Protein AF-X1LUX1-F1 (afdb_monomer_lite)

Organism: NCBI:txid412755

Radius of gyration: 19.62 Å; chains: 1; bounding box: 42×37×45 Å

Structure (mmCIF, N/CA/C/O backbone):
data_AF-X1LUX1-F1
#
_entry.id   AF-X1LUX1-F1
#
loop_
_atom_site.group_PDB
_atom_site.id
_atom_site.type_symbol
_atom_site.label_atom_id
_atom_site.label_alt_id
_atom_site.label_comp_id
_atom_site.label_asym_id
_atom_site.label_entity_id
_atom_site.label_seq_id
_atom_site.pdbx_PDB_ins_code
_at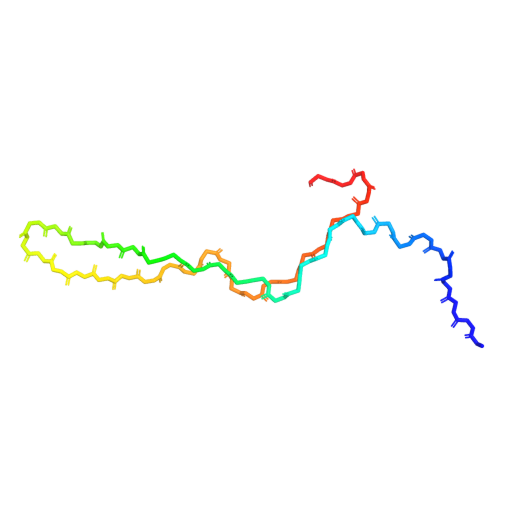om_site.Cartn_x
_atom_site.Cartn_y
_atom_site.Cartn_z
_atom_site.occupancy
_atom_site.B_iso_or_equiv
_atom_site.auth_seq_id
_atom_site.auth_comp_id
_atom_site.auth_asym_id
_atom_site.auth_atom_id
_atom_site.pdbx_PDB_model_num
ATOM 1 N N . MET A 1 1 ? -18.684 -21.795 21.386 1.00 39.50 1 MET A N 1
ATOM 2 C CA . MET A 1 1 ? -17.648 -21.015 22.086 1.00 39.50 1 MET A CA 1
ATOM 3 C C . MET A 1 1 ? -17.617 -19.655 21.413 1.00 39.50 1 MET A C 1
ATOM 5 O O . MET A 1 1 ? -17.438 -19.648 20.205 1.00 39.50 1 MET A O 1
ATOM 9 N N . PHE A 1 2 ? -17.971 -18.617 22.184 1.00 42.94 2 PHE A N 1
ATOM 10 C CA . PHE A 1 2 ? -17.582 -17.193 22.129 1.00 42.94 2 PHE A CA 1
ATOM 11 C C . PHE A 1 2 ? -16.851 -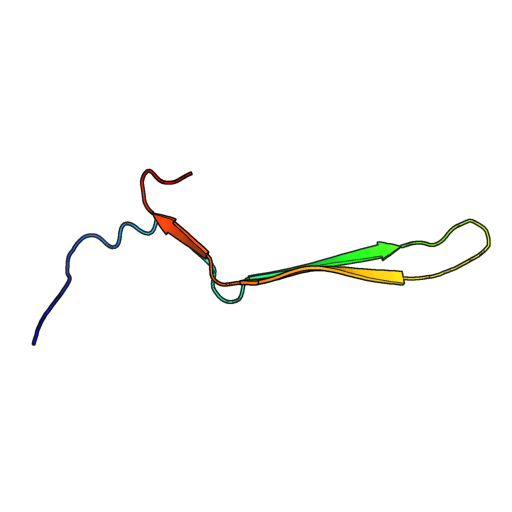16.710 20.855 1.00 42.94 2 PHE A C 1
A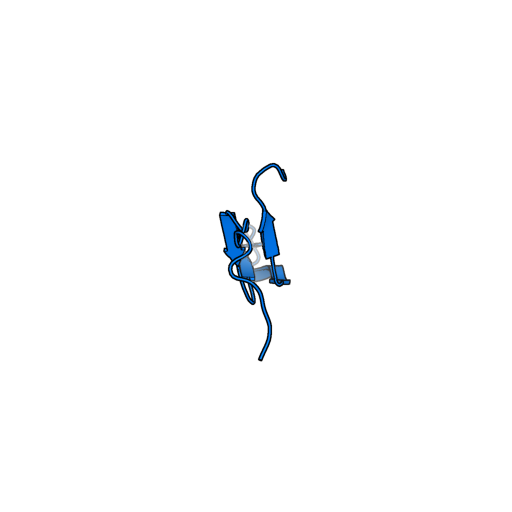TOM 13 O O . PHE A 1 2 ? -15.886 -17.344 20.452 1.00 42.94 2 PHE A O 1
ATOM 20 N N . ASP A 1 3 ? -17.141 -15.590 20.195 1.00 47.78 3 ASP A N 1
ATOM 21 C CA . ASP A 1 3 ? -17.997 -14.422 20.431 1.00 47.78 3 ASP A CA 1
ATOM 22 C C . ASP A 1 3 ? -17.938 -13.555 19.147 1.00 47.78 3 ASP A C 1
ATOM 24 O O . ASP A 1 3 ? -17.085 -13.773 18.288 1.00 47.78 3 ASP A O 1
ATOM 28 N N . ASP A 1 4 ? -18.800 -12.536 19.084 1.00 56.16 4 ASP A N 1
ATOM 29 C CA . ASP A 1 4 ? -18.742 -11.357 18.200 1.00 56.16 4 ASP A CA 1
ATOM 30 C C . ASP A 1 4 ? -19.574 -11.371 16.899 1.00 56.16 4 ASP A C 1
ATOM 32 O O . ASP A 1 4 ? -19.097 -11.199 15.782 1.00 56.16 4 ASP A O 1
ATOM 36 N N . MET A 1 5 ? -20.898 -11.442 17.076 1.00 48.62 5 MET A N 1
ATOM 37 C CA . MET A 1 5 ? -21.863 -10.709 16.234 1.00 48.62 5 MET A CA 1
ATOM 38 C C . MET A 1 5 ? -21.982 -9.234 16.6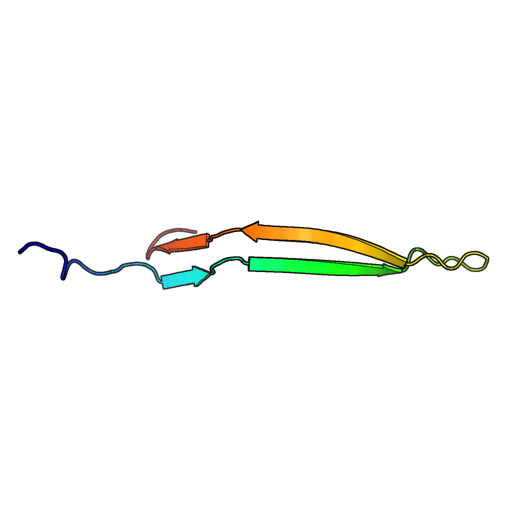96 1.00 48.62 5 MET A C 1
ATOM 40 O O . MET A 1 5 ? -23.060 -8.643 16.671 1.00 48.62 5 MET A O 1
ATOM 44 N N . GLY A 1 6 ? -20.886 -8.629 17.163 1.00 52.19 6 GLY A N 1
ATOM 45 C CA . GLY A 1 6 ? -20.767 -7.196 17.395 1.00 52.19 6 GLY A CA 1
ATOM 46 C C . GLY A 1 6 ? -20.312 -6.528 16.106 1.00 52.19 6 GLY A C 1
ATOM 47 O O . GLY A 1 6 ? -19.181 -6.700 15.677 1.00 52.19 6 GLY A O 1
ATOM 48 N N . THR A 1 7 ? -21.231 -5.822 15.449 1.00 58.22 7 THR A N 1
ATOM 49 C CA . THR A 1 7 ? -21.015 -4.846 14.365 1.00 58.22 7 THR A CA 1
ATOM 50 C C . THR A 1 7 ? -19.554 -4.685 13.916 1.00 58.22 7 THR A C 1
ATOM 52 O O . THR A 1 7 ? -18.801 -3.899 14.499 1.00 58.22 7 THR A O 1
ATOM 55 N N . ASN A 1 8 ? -19.145 -5.414 12.872 1.00 68.62 8 ASN A N 1
ATOM 56 C CA . ASN A 1 8 ? -17.850 -5.208 12.228 1.00 68.62 8 ASN A CA 1
ATOM 57 C C . ASN A 1 8 ? -17.889 -3.834 11.539 1.00 68.62 8 ASN A C 1
ATOM 59 O O . ASN A 1 8 ? -18.214 -3.720 10.362 1.00 68.62 8 ASN A O 1
ATOM 63 N N . ASN A 1 9 ? -17.635 -2.776 12.313 1.00 85.75 9 ASN A N 1
ATOM 64 C CA . ASN A 1 9 ? -17.780 -1.376 11.910 1.00 85.75 9 ASN A CA 1
ATOM 65 C C . ASN A 1 9 ? -16.709 -0.935 10.908 1.00 85.75 9 ASN A C 1
ATOM 67 O O . ASN A 1 9 ? -16.587 0.254 10.641 1.00 85.75 9 ASN A O 1
ATOM 71 N N . ASN A 1 10 ? -15.907 -1.859 10.382 1.00 89.44 10 ASN A N 1
ATOM 72 C CA . ASN A 1 10 ? -14.947 -1.575 9.332 1.00 89.44 10 ASN A CA 1
ATOM 73 C C . ASN A 1 10 ? -15.701 -1.223 8.043 1.00 89.44 10 ASN A C 1
ATOM 75 O O . ASN A 1 10 ? -16.382 -2.057 7.454 1.00 89.44 10 ASN A O 1
ATOM 79 N N . VAL A 1 11 ? -15.558 0.021 7.603 1.00 93.12 11 VAL A N 1
ATOM 80 C CA . VAL A 1 11 ? -16.129 0.543 6.356 1.00 93.12 11 VAL A CA 1
ATOM 81 C C . VAL A 1 11 ? -15.167 0.328 5.190 1.00 93.12 11 VAL A C 1
ATOM 83 O O . VAL A 1 11 ? -15.596 0.125 4.057 1.00 93.12 11 VAL A O 1
ATOM 86 N N . LEU A 1 12 ? -13.860 0.333 5.459 1.00 92.56 12 LEU A N 1
ATOM 87 C CA . LEU A 1 12 ? -12.834 0.023 4.472 1.00 92.56 12 LEU A CA 1
ATOM 88 C C . LEU A 1 12 ? -11.786 -0.889 5.093 1.00 92.56 12 LEU A C 1
ATOM 90 O O . LEU A 1 12 ? -11.326 -0.640 6.201 1.00 92.56 12 LEU A O 1
ATOM 94 N N . VAL A 1 13 ? -11.392 -1.926 4.360 1.00 93.94 13 VAL A N 1
ATOM 95 C CA . VAL A 1 13 ? -10.281 -2.809 4.716 1.00 93.94 13 VAL A CA 1
ATOM 96 C C . VAL A 1 13 ? -9.413 -2.974 3.476 1.00 93.94 13 VAL A C 1
ATOM 98 O O . VAL A 1 13 ? -9.909 -3.326 2.407 1.00 93.94 13 VAL A O 1
ATOM 101 N N . ALA A 1 14 ? -8.121 -2.698 3.610 1.00 95.12 14 ALA A N 1
ATOM 102 C CA . ALA A 1 14 ? -7.115 -2.929 2.590 1.00 95.12 14 ALA A CA 1
ATOM 103 C C . ALA A 1 14 ? -5.952 -3.705 3.209 1.00 95.12 14 ALA A C 1
ATOM 105 O O . ALA A 1 14 ? -5.291 -3.237 4.136 1.00 95.12 14 ALA A O 1
ATOM 106 N N . GLU A 1 15 ? -5.695 -4.893 2.678 1.00 96.25 15 GLU A N 1
ATOM 107 C CA . GLU A 1 15 ? -4.612 -5.762 3.126 1.00 96.25 15 GLU A CA 1
ATOM 108 C C . GLU A 1 15 ? -3.463 -5.727 2.125 1.00 96.25 15 GLU A C 1
ATOM 110 O O . GLU A 1 15 ? -3.685 -5.758 0.912 1.00 96.25 15 GLU A O 1
ATOM 115 N N . LYS A 1 16 ? -2.227 -5.683 2.634 1.00 96.69 16 LYS A N 1
ATOM 116 C CA . LYS A 1 16 ? -0.992 -5.663 1.835 1.00 96.69 16 LYS A CA 1
ATOM 117 C C . LYS A 1 16 ? -1.050 -4.639 0.696 1.00 96.69 16 LYS A C 1
ATOM 119 O O . LYS A 1 16 ? -0.620 -4.916 -0.424 1.00 96.69 16 LYS A O 1
ATOM 124 N N . LEU A 1 17 ? -1.585 -3.452 0.977 1.00 95.88 17 LEU A N 1
ATOM 125 C CA . LEU A 1 17 ? -1.711 -2.384 0.000 1.00 95.88 17 LEU A CA 1
ATOM 126 C C . LEU A 1 17 ? -0.318 -1.953 -0.464 1.00 95.88 17 LEU A C 1
ATOM 128 O O . LEU A 1 17 ? 0.522 -1.538 0.334 1.00 95.88 17 LEU A O 1
ATOM 132 N N . VAL A 1 18 ? -0.089 -2.038 -1.771 1.00 96.31 18 VAL A N 1
ATOM 133 C CA . VAL A 1 18 ? 1.157 -1.640 -2.427 1.00 96.31 18 VAL A CA 1
ATOM 134 C C . VAL A 1 18 ? 0.828 -0.612 -3.499 1.00 96.31 18 VAL A C 1
ATOM 136 O O . VAL A 1 18 ? -0.045 -0.825 -4.340 1.00 96.31 18 VAL A O 1
ATOM 139 N N . LYS A 1 19 ? 1.551 0.506 -3.494 1.00 95.06 19 LYS A N 1
ATOM 140 C CA . LYS A 1 19 ? 1.437 1.549 -4.509 1.00 95.06 19 LYS A CA 1
ATOM 141 C C . LYS A 1 19 ? 2.817 2.023 -4.919 1.00 95.06 19 LYS A C 1
ATOM 143 O O . LYS A 1 19 ? 3.492 2.753 -4.193 1.00 95.06 19 LYS A O 1
ATOM 148 N N . HIS A 1 20 ? 3.216 1.614 -6.113 1.00 95.31 20 HIS A N 1
ATOM 149 C CA . HIS A 1 20 ? 4.487 1.979 -6.716 1.00 95.31 20 HIS A CA 1
ATOM 150 C C . HIS A 1 20 ? 4.246 2.846 -7.948 1.00 95.31 20 HIS A C 1
ATOM 152 O O . HIS A 1 20 ? 3.369 2.548 -8.757 1.00 95.31 20 HIS A O 1
ATOM 158 N N . PHE A 1 21 ? 5.039 3.902 -8.100 1.00 93.06 21 PHE A N 1
ATOM 159 C CA . PHE A 1 21 ? 4.951 4.812 -9.234 1.00 93.06 21 PHE A CA 1
ATOM 160 C C . PHE A 1 21 ? 6.255 4.811 -10.026 1.00 93.06 21 PHE A C 1
ATOM 162 O O . PHE A 1 21 ? 7.313 5.094 -9.455 1.00 93.06 21 PHE A O 1
ATOM 169 N N . PRO A 1 22 ? 6.210 4.530 -11.335 1.00 89.75 22 PRO A N 1
ATOM 170 C CA . PRO A 1 22 ? 7.361 4.733 -12.190 1.00 89.75 22 PRO A CA 1
ATOM 171 C C . PRO A 1 22 ? 7.527 6.231 -12.452 1.00 89.75 22 PRO A C 1
ATOM 173 O O . PRO A 1 22 ? 6.639 6.892 -12.986 1.00 89.75 22 PRO A O 1
ATOM 176 N N . ILE A 1 23 ? 8.685 6.765 -12.090 1.00 88.06 23 ILE A N 1
ATOM 177 C CA . ILE A 1 23 ? 9.085 8.131 -12.397 1.00 88.06 23 ILE A CA 1
ATOM 178 C C . ILE A 1 23 ? 10.116 8.081 -13.509 1.00 88.06 23 ILE A C 1
ATOM 180 O O . ILE A 1 23 ? 11.178 7.457 -13.397 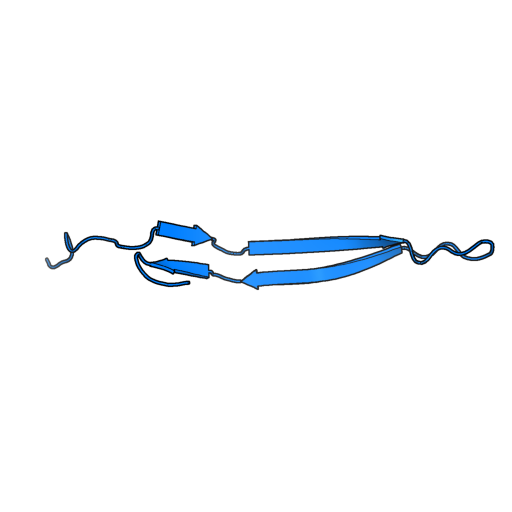1.00 88.06 23 ILE A O 1
ATOM 184 N N . ASN A 1 24 ? 9.794 8.784 -14.586 1.00 84.81 24 ASN A N 1
ATOM 185 C CA . ASN A 1 24 ? 10.729 9.029 -15.655 1.00 84.81 24 ASN A CA 1
ATOM 186 C C . ASN A 1 24 ? 11.560 10.275 -15.318 1.00 84.81 24 ASN A C 1
ATOM 188 O O . ASN A 1 24 ? 11.081 11.395 -15.458 1.00 84.81 24 ASN A O 1
ATOM 192 N N . LEU A 1 25 ? 12.808 10.087 -14.889 1.00 74.94 25 LEU A N 1
ATOM 193 C CA . LEU A 1 25 ? 13.760 11.185 -14.673 1.00 74.94 25 LEU A CA 1
ATOM 194 C C . LEU A 1 25 ? 14.536 11.528 -15.950 1.00 74.94 25 LEU A C 1
ATOM 196 O O . LEU A 1 25 ? 15.645 12.064 -15.890 1.00 74.94 25 LEU A O 1
ATOM 200 N N . SER A 1 26 ? 13.995 11.170 -17.115 1.00 72.38 26 SER A N 1
ATOM 201 C CA . SER A 1 26 ? 14.654 11.464 -18.377 1.00 72.38 26 SER A CA 1
ATOM 202 C C . SER A 1 26 ? 14.558 12.951 -18.704 1.00 72.38 26 SER A C 1
ATOM 204 O O . SER A 1 26 ? 13.467 13.481 -18.890 1.00 72.38 26 SER A O 1
ATOM 206 N N . GLY A 1 27 ? 15.712 13.610 -18.804 1.00 70.62 27 GLY A N 1
ATOM 207 C CA . GLY A 1 27 ? 15.859 14.907 -19.469 1.00 70.62 27 GLY A CA 1
ATOM 208 C C . GLY A 1 27 ? 16.315 14.726 -20.921 1.00 70.62 27 GLY A C 1
ATOM 209 O O . GLY A 1 27 ? 16.529 13.601 -21.369 1.00 70.62 27 GLY A O 1
ATOM 210 N N . ILE A 1 28 ? 16.544 15.830 -21.641 1.00 71.44 28 ILE A N 1
ATOM 211 C CA . ILE A 1 28 ? 16.916 15.841 -23.076 1.00 71.44 28 ILE A CA 1
ATOM 212 C C . ILE A 1 28 ? 18.135 14.938 -23.390 1.00 71.44 28 ILE A C 1
ATOM 214 O O . ILE A 1 28 ? 18.227 14.392 -24.484 1.00 71.44 28 ILE A O 1
ATOM 218 N N . PHE A 1 29 ? 19.030 14.700 -22.419 1.00 74.69 29 PHE A N 1
ATOM 219 C CA . PHE A 1 29 ? 20.279 13.944 -22.613 1.00 74.69 29 PHE A CA 1
ATOM 220 C C . PHE A 1 29 ? 20.452 12.678 -21.759 1.00 74.69 29 PHE A C 1
ATOM 222 O O . PHE A 1 29 ? 21.493 12.029 -21.847 1.00 74.69 29 PHE A O 1
ATOM 229 N N . LYS A 1 30 ? 19.490 12.290 -20.913 1.00 69.19 30 LYS A N 1
ATOM 230 C CA . LYS A 1 30 ? 19.617 11.071 -20.088 1.00 69.19 30 LYS A CA 1
ATOM 231 C C . LYS A 1 30 ? 18.295 10.339 -20.035 1.00 69.19 30 LYS A C 1
ATOM 233 O O . LYS A 1 30 ? 17.275 10.981 -19.838 1.00 69.19 30 LYS A O 1
ATOM 238 N N . LYS A 1 31 ? 18.327 9.007 -20.144 1.00 74.44 31 LYS A N 1
ATOM 239 C CA . LYS A 1 31 ? 17.166 8.155 -19.875 1.00 74.44 31 LYS A CA 1
ATOM 240 C C . LYS A 1 31 ? 17.360 7.383 -18.577 1.00 74.44 31 LYS A C 1
ATOM 242 O O . LYS A 1 31 ? 18.231 6.521 -18.509 1.00 74.44 31 LYS A O 1
ATOM 247 N N . LYS A 1 32 ? 16.574 7.700 -17.544 1.00 79.69 32 LYS A N 1
ATOM 248 C CA . LYS A 1 32 ? 16.574 6.965 -16.270 1.00 79.69 32 LYS A CA 1
ATOM 249 C C . LYS A 1 32 ? 15.148 6.813 -15.757 1.00 79.69 32 LYS A C 1
ATOM 251 O O . LYS A 1 32 ? 14.459 7.803 -15.531 1.00 79.69 32 LYS A O 1
ATOM 256 N N . TRP A 1 33 ? 14.744 5.568 -15.542 1.00 82.94 33 TRP A N 1
ATOM 257 C CA . TRP A 1 33 ? 13.495 5.215 -14.877 1.00 82.94 33 TRP A CA 1
ATOM 258 C C . TRP A 1 33 ? 13.796 4.828 -13.432 1.00 82.94 33 TRP A C 1
ATOM 260 O O . TRP A 1 33 ? 14.720 4.055 -13.177 1.00 82.94 33 TRP A O 1
ATOM 270 N N . ILE A 1 34 ? 13.047 5.390 -12.489 1.00 88.81 34 ILE A N 1
ATOM 271 C CA . ILE A 1 34 ? 13.105 5.034 -11.068 1.00 88.81 34 ILE A CA 1
ATOM 272 C C . ILE A 1 34 ? 11.702 4.632 -10.630 1.00 88.81 34 ILE A C 1
ATOM 274 O O . ILE A 1 34 ? 10.723 5.203 -11.096 1.00 88.81 34 ILE A O 1
ATOM 278 N N . ILE A 1 35 ? 11.593 3.653 -9.737 1.00 90.50 35 ILE A N 1
ATOM 279 C CA . ILE A 1 35 ? 10.319 3.274 -9.125 1.00 90.50 35 ILE A CA 1
ATOM 280 C C . ILE A 1 35 ? 10.286 3.858 -7.717 1.00 90.50 35 ILE A C 1
ATOM 282 O O . ILE A 1 35 ? 11.136 3.535 -6.890 1.00 90.50 35 ILE A O 1
ATOM 286 N N . VAL A 1 36 ? 9.303 4.711 -7.446 1.00 93.25 36 VAL A N 1
ATOM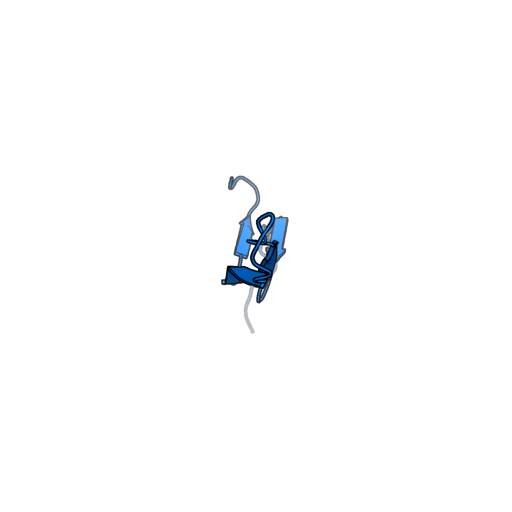 287 C CA . VAL A 1 36 ? 9.028 5.210 -6.098 1.00 93.25 36 VAL A CA 1
ATOM 288 C C . VAL A 1 36 ? 8.004 4.306 -5.443 1.00 93.25 36 VAL A C 1
ATOM 290 O O . VAL A 1 36 ? 6.892 4.143 -5.950 1.00 93.25 36 VAL A O 1
ATOM 293 N N . LYS A 1 37 ? 8.372 3.735 -4.297 1.00 93.06 37 LYS A N 1
ATOM 294 C CA . LYS A 1 37 ? 7.457 2.960 -3.469 1.00 93.06 37 LYS A CA 1
ATOM 295 C C . LYS A 1 37 ? 6.700 3.879 -2.513 1.00 93.06 37 LYS A C 1
ATOM 297 O O . LYS A 1 37 ? 7.161 4.136 -1.410 1.00 93.06 37 LYS A O 1
ATOM 302 N N . ALA A 1 38 ? 5.572 4.424 -2.958 1.00 91.62 38 ALA A N 1
ATOM 303 C CA . ALA A 1 38 ? 4.787 5.349 -2.142 1.00 91.62 38 ALA A CA 1
ATOM 304 C C . ALA A 1 38 ? 4.045 4.639 -1.001 1.00 91.62 38 ALA A C 1
ATOM 306 O O . ALA A 1 38 ? 3.875 5.209 0.070 1.00 91.62 38 ALA A O 1
ATOM 307 N N . VAL A 1 39 ? 3.614 3.399 -1.232 1.00 94.81 39 VAL A N 1
ATOM 308 C CA . VAL A 1 39 ? 3.058 2.512 -0.207 1.00 94.81 39 VAL A CA 1
ATOM 309 C C . VAL A 1 39 ? 3.656 1.127 -0.433 1.00 94.81 39 VAL A C 1
ATOM 311 O O . VAL A 1 39 ? 3.598 0.631 -1.558 1.00 94.81 39 VAL A O 1
ATOM 314 N N . ASP A 1 40 ? 4.235 0.512 0.599 1.00 92.12 40 ASP A N 1
ATOM 315 C CA . ASP A 1 40 ? 4.938 -0.776 0.488 1.00 92.12 40 ASP A CA 1
ATOM 316 C C . ASP A 1 40 ? 4.369 -1.791 1.490 1.00 92.12 40 ASP A C 1
ATOM 318 O O . ASP A 1 40 ? 4.927 -2.025 2.558 1.00 92.12 40 ASP A O 1
ATOM 322 N N . GLY A 1 41 ? 3.214 -2.370 1.152 1.00 93.56 41 GLY A N 1
ATOM 323 C CA . GLY A 1 41 ? 2.670 -3.546 1.833 1.00 93.56 41 GLY A CA 1
ATOM 324 C C . GLY A 1 41 ? 2.007 -3.263 3.179 1.00 93.56 41 GLY A C 1
ATOM 325 O O . GLY A 1 41 ? 2.175 -4.047 4.111 1.00 93.56 41 GLY A O 1
ATOM 326 N N . ILE A 1 42 ? 1.251 -2.170 3.294 1.00 94.94 42 ILE A N 1
ATOM 327 C CA . ILE A 1 42 ? 0.573 -1.818 4.552 1.00 94.94 42 ILE A CA 1
ATOM 328 C C . ILE A 1 42 ? -0.792 -2.499 4.680 1.00 94.94 42 ILE A C 1
ATOM 330 O O . ILE A 1 42 ? -1.462 -2.765 3.683 1.00 94.94 42 ILE A O 1
ATOM 334 N N . ASN A 1 43 ? -1.229 -2.703 5.920 1.00 96.00 43 ASN A N 1
ATOM 335 C CA . ASN A 1 43 ? -2.610 -3.049 6.232 1.00 96.00 43 ASN A CA 1
ATOM 336 C C . ASN A 1 43 ? -3.313 -1.803 6.777 1.00 96.00 43 ASN A C 1
ATOM 338 O O . ASN A 1 43 ? -2.781 -1.127 7.658 1.00 96.00 43 ASN A O 1
ATOM 342 N N . LEU A 1 44 ? -4.488 -1.502 6.240 1.00 93.31 44 LEU A N 1
ATOM 343 C CA . LEU A 1 44 ? -5.307 -0.344 6.576 1.00 93.31 44 LEU A CA 1
ATOM 344 C C . LEU A 1 44 ? -6.732 -0.828 6.824 1.00 93.31 44 LEU A C 1
ATOM 346 O O . LEU A 1 44 ? -7.292 -1.561 6.013 1.00 93.31 44 LEU A O 1
ATOM 350 N N . SER A 1 45 ? -7.343 -0.352 7.899 1.00 94.38 45 SER A N 1
ATOM 351 C CA . SER A 1 45 ? -8.781 -0.459 8.104 1.00 94.38 45 SER A CA 1
ATOM 352 C C . SER A 1 45 ? -9.317 0.881 8.578 1.00 94.38 45 SER A C 1
ATOM 354 O O . SER A 1 45 ? -8.691 1.505 9.430 1.00 94.38 45 SER A O 1
ATOM 356 N N . VAL A 1 46 ? -10.462 1.296 8.050 1.00 93.81 46 VAL A N 1
ATOM 357 C CA . VAL A 1 46 ? -11.188 2.490 8.489 1.00 93.81 46 VAL A CA 1
ATOM 358 C C . VAL A 1 46 ? -12.509 2.031 9.070 1.00 93.81 46 VAL A C 1
ATOM 360 O O . VAL A 1 46 ? -13.266 1.333 8.387 1.00 93.81 46 VAL A O 1
ATOM 363 N N . LYS A 1 47 ? -12.795 2.413 10.312 1.00 93.75 47 LYS A N 1
ATOM 364 C CA . LYS A 1 47 ? -14.084 2.152 10.950 1.00 93.75 47 LYS A CA 1
ATOM 365 C C . LYS A 1 47 ? -15.059 3.297 10.724 1.00 93.75 47 LYS A C 1
ATOM 367 O O . LYS A 1 47 ? -14.690 4.422 10.398 1.00 93.75 47 LYS A O 1
ATOM 372 N N . GLN A 1 48 ? -16.338 3.012 10.911 1.00 93.00 48 GLN A N 1
ATOM 373 C CA . GLN A 1 48 ? -17.387 4.008 10.799 1.00 93.00 48 GLN A CA 1
ATOM 374 C C . GLN A 1 48 ? -17.162 5.147 11.806 1.00 93.00 48 GLN A C 1
ATOM 376 O O . GLN A 1 48 ? -17.100 4.911 13.009 1.00 93.00 48 GLN A O 1
ATOM 381 N N . GLY A 1 49 ? -17.056 6.379 11.296 1.00 92.56 49 GLY A N 1
ATOM 382 C CA . GLY A 1 49 ? -16.793 7.585 12.091 1.00 92.56 49 GLY A CA 1
ATOM 383 C C . GLY A 1 49 ? -15.317 7.993 12.182 1.00 92.56 49 GLY A C 1
ATOM 384 O O . GLY A 1 49 ? -15.037 9.077 12.688 1.00 92.56 49 GLY A O 1
ATOM 385 N N . GLU A 1 50 ? -14.390 7.175 11.677 1.00 86.75 50 GLU A N 1
ATOM 386 C CA . GLU A 1 50 ? -12.970 7.526 11.537 1.00 86.75 50 GLU A CA 1
ATOM 387 C C . GLU A 1 50 ? -12.720 8.278 10.212 1.00 86.75 50 GLU A C 1
ATOM 389 O O . GLU A 1 50 ? -13.460 8.094 9.240 1.00 86.75 50 GLU A O 1
ATOM 394 N N . CYS A 1 51 ? -11.697 9.144 10.184 1.00 71.12 51 CYS A N 1
ATOM 395 C CA . CYS A 1 51 ? -11.273 9.926 9.016 1.00 71.12 51 CYS A CA 1
ATOM 396 C C . CYS A 1 51 ? -9.804 9.659 8.681 1.00 71.12 51 CYS A C 1
ATOM 398 O O . CYS A 1 51 ? -9.005 9.524 9.635 1.00 71.12 51 CYS A O 1
#

Secondary structure (DSSP, 8-state):
-----S---EEEEEEEEEEEEEEE--BTTB--EEEEEEEEEEEEEEETT--

Sequence (51 aa):
MFDDMGTNNNVLVAEKLVKHFPINLSGIFKKKWIIVKAVDGINLSVKQGEC

Foldseek 3Di:
DDDDPPPPQFPDWDFQDWDKDWDFPDDPPDTDIDIDGPDGGDIDTDGPPGD

pLDDT: mean 82.6, std 15.8, range [39.5, 96.69]